Protein AF-A0A1C9W9X0-F1 (afdb_monomer_lite)

Foldseek 3Di:
DPCVVVPPDVPVVVVVLVVVLVCLLVVQLVVQQVVLVVVVVVVPDPDSPSNVVSNVVSNVSSVVVSVVSVVD

Radius of gyration: 18.76 Å; chains: 1; bounding box: 31×16×66 Å

pLDDT: mean 82.99, std 14.61, range [47.56, 96.69]

Organism: NCBI:txid1769779

Secondary structure (DSSP, 8-state):
--STTTTS-HHHHHHHHHHHHHHHHHHHHHHHHHHHHHHHHHS-SS-THHHHHHHHHHHHHHHHHHHHHHH-

Sequence (72 aa):
MRQAERDRPTLLSQTIYLGTLGLVFVLPIVAGAYLGQWIDSQFTGYSTRWTLSFIFVGLVVGGMNVYFLLKE

Structure (mmCIF, N/CA/C/O backbone):
data_AF-A0A1C9W9X0-F1
#
_entry.id   AF-A0A1C9W9X0-F1
#
loop_
_atom_site.group_PDB
_atom_site.id
_atom_site.type_symbol
_atom_site.label_atom_id
_atom_site.label_alt_id
_atom_site.label_comp_id
_atom_site.label_asym_id
_atom_site.label_entity_id
_atom_site.label_seq_id
_atom_site.pdbx_PDB_ins_code
_atom_site.Cartn_x
_atom_site.Cartn_y
_atom_site.Cartn_z
_atom_site.occupancy
_atom_site.B_iso_or_equiv
_atom_site.auth_seq_id
_atom_site.auth_comp_id
_atom_site.auth_asym_id
_atom_site.auth_atom_id
_atom_site.pdbx_PDB_model_num
ATOM 1 N N . MET A 1 1 ? -13.954 -1.549 42.326 1.00 47.56 1 MET A N 1
ATOM 2 C CA . MET A 1 1 ? -13.067 -0.547 41.692 1.00 47.56 1 MET A CA 1
ATOM 3 C C . MET A 1 1 ? -12.168 -1.110 40.572 1.00 47.56 1 MET A C 1
ATOM 5 O O . MET A 1 1 ? -11.196 -0.465 40.234 1.00 47.56 1 MET A O 1
ATOM 9 N N . ARG A 1 2 ? -12.480 -2.257 39.932 1.00 50.66 2 ARG A N 1
ATOM 10 C CA . ARG A 1 2 ? -11.648 -2.825 38.838 1.00 50.66 2 ARG A CA 1
ATOM 11 C C . ARG A 1 2 ? -12.181 -2.582 37.416 1.00 50.66 2 ARG A C 1
ATOM 13 O O . ARG A 1 2 ? -11.549 -2.995 36.456 1.00 50.66 2 ARG A O 1
ATOM 20 N N . GLN A 1 3 ? -13.337 -1.929 37.276 1.00 51.38 3 GLN A N 1
ATOM 21 C CA . GLN A 1 3 ? -13.983 -1.713 35.974 1.00 51.38 3 GLN A CA 1
ATOM 22 C C . GLN A 1 3 ? -13.723 -0.308 35.392 1.00 51.38 3 GLN A C 1
ATOM 24 O O . GLN A 1 3 ? -13.962 -0.099 34.212 1.00 51.38 3 GLN A O 1
ATOM 29 N N . ALA A 1 4 ? -13.220 0.643 36.193 1.00 49.84 4 ALA A N 1
ATOM 3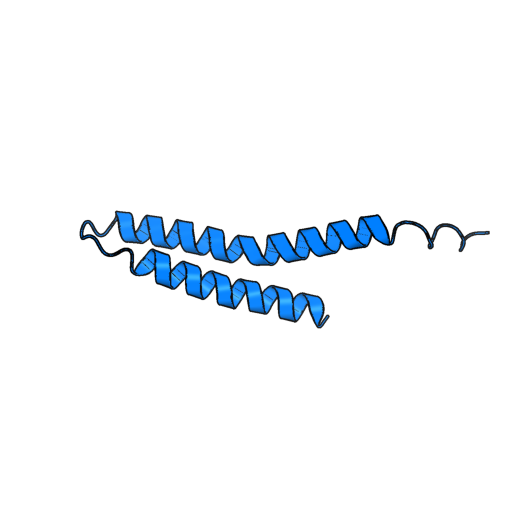0 C CA . ALA A 1 4 ? -13.094 2.055 35.804 1.00 49.84 4 ALA A CA 1
ATOM 31 C C . ALA A 1 4 ? -11.841 2.379 34.959 1.00 49.84 4 ALA A C 1
ATOM 33 O O . ALA A 1 4 ? -11.742 3.469 34.409 1.00 49.84 4 ALA A O 1
ATOM 34 N N . GLU A 1 5 ? -10.906 1.436 34.805 1.00 51.25 5 GLU A N 1
ATOM 35 C CA . GLU A 1 5 ? -9.739 1.568 33.910 1.00 51.25 5 GLU A CA 1
ATOM 36 C C . GLU A 1 5 ? -10.002 1.064 32.484 1.00 51.25 5 GLU A C 1
ATOM 38 O O . GLU A 1 5 ? -9.157 1.216 31.605 1.00 51.25 5 GLU A O 1
ATOM 43 N N . ARG A 1 6 ? -11.186 0.498 32.214 1.00 54.16 6 ARG A N 1
ATOM 44 C CA . ARG A 1 6 ? -11.556 0.018 30.873 1.00 54.16 6 ARG A CA 1
ATOM 45 C C . ARG A 1 6 ? -11.979 1.129 29.904 1.00 54.16 6 ARG A C 1
ATOM 47 O O . ARG A 1 6 ? -12.032 0.874 28.707 1.00 54.16 6 ARG A O 1
ATOM 54 N N . ASP A 1 7 ? -12.196 2.351 30.390 1.00 52.62 7 ASP A N 1
ATOM 55 C CA . ASP A 1 7 ? -12.864 3.417 29.626 1.00 52.62 7 ASP A CA 1
ATOM 56 C C . ASP A 1 7 ? -11.942 4.495 29.028 1.00 52.62 7 ASP A C 1
ATOM 58 O O . ASP A 1 7 ? -12.422 5.503 28.503 1.00 52.62 7 ASP A O 1
ATOM 62 N N . ARG A 1 8 ? -10.613 4.317 29.037 1.00 56.31 8 ARG A N 1
ATOM 63 C CA . ARG A 1 8 ? -9.690 5.268 28.380 1.00 56.31 8 ARG A CA 1
ATOM 64 C C . ARG A 1 8 ? -8.509 4.593 27.658 1.00 56.31 8 ARG A C 1
ATOM 66 O O . ARG A 1 8 ? -7.360 4.810 28.032 1.00 56.31 8 ARG A O 1
ATOM 73 N N . PRO A 1 9 ? -8.773 3.856 26.559 1.00 55.59 9 PRO A N 1
ATOM 74 C CA . PRO A 1 9 ? -7.888 3.971 25.394 1.00 55.59 9 PRO A CA 1
ATOM 75 C C . PRO A 1 9 ? -8.637 3.961 24.047 1.00 55.59 9 PRO A C 1
ATOM 77 O O . PRO A 1 9 ? -8.063 3.561 23.037 1.00 55.59 9 PRO A O 1
ATOM 80 N N . THR A 1 10 ? -9.905 4.377 23.988 1.00 62.28 10 THR A N 1
ATOM 81 C CA . THR A 1 10 ? -10.708 4.320 22.748 1.00 62.28 10 THR A CA 1
ATOM 82 C C . THR A 1 10 ? -10.106 5.133 21.605 1.00 62.28 10 THR A C 1
ATOM 84 O O . THR A 1 10 ? -10.003 4.618 20.499 1.00 62.28 10 THR A O 1
ATOM 87 N N . LEU A 1 11 ? -9.616 6.348 21.868 1.00 64.75 11 LEU A N 1
ATOM 88 C CA . LEU A 1 11 ? -9.019 7.193 20.824 1.00 64.75 11 LEU A CA 1
ATOM 89 C C . LEU A 1 11 ? -7.687 6.636 20.306 1.00 64.75 11 LEU A C 1
ATOM 91 O O . LEU A 1 11 ? -7.458 6.591 19.105 1.00 64.75 11 LEU A O 1
ATOM 95 N N . LEU A 1 12 ? -6.813 6.177 21.204 1.00 73.31 12 LEU A N 1
ATOM 96 C CA . LEU A 1 12 ? -5.492 5.659 20.833 1.00 73.31 12 LEU A CA 1
ATOM 97 C C . LEU A 1 12 ? -5.607 4.299 20.129 1.00 73.31 12 LEU A C 1
ATOM 99 O O . LEU A 1 12 ? -4.933 4.067 19.129 1.00 73.31 12 LEU A O 1
ATOM 103 N N . SER A 1 13 ? -6.524 3.443 20.590 1.00 73.06 13 SER A N 1
ATOM 104 C CA . SER A 1 13 ? -6.836 2.167 19.934 1.00 73.06 13 SER A CA 1
ATOM 105 C C . SER A 1 13 ? -7.479 2.377 18.562 1.00 73.06 13 SER A C 1
ATOM 107 O O . SER A 1 13 ? -7.146 1.656 17.629 1.00 73.06 13 SER A O 1
ATOM 109 N N . GLN A 1 14 ? -8.338 3.391 18.399 1.00 74.94 14 GLN A N 1
ATOM 110 C CA . GLN A 1 14 ? -8.895 3.768 17.094 1.00 74.94 14 GLN A CA 1
ATOM 111 C C . GLN A 1 14 ? -7.818 4.277 16.133 1.00 74.94 14 GLN A C 1
ATOM 113 O O . GLN A 1 14 ? -7.812 3.880 14.970 1.00 74.94 14 GLN A O 1
ATOM 118 N N . THR A 1 15 ? -6.877 5.099 16.607 1.00 80.56 15 THR A N 1
ATOM 119 C CA . THR A 1 15 ? -5.748 5.562 15.785 1.00 80.56 15 THR A CA 1
ATOM 120 C C . THR A 1 15 ? -4.863 4.400 15.344 1.00 80.56 15 THR A C 1
ATOM 122 O O . THR A 1 15 ? -4.486 4.334 14.176 1.00 80.56 15 THR A O 1
ATOM 125 N N . ILE A 1 16 ? -4.557 3.464 16.249 1.00 84.62 16 ILE A N 1
ATOM 126 C CA . ILE A 1 16 ? -3.781 2.262 15.914 1.00 84.62 16 ILE A CA 1
ATOM 127 C C . ILE A 1 16 ? -4.537 1.415 14.891 1.00 84.62 16 ILE A C 1
ATOM 129 O O . ILE A 1 16 ? -3.953 1.040 13.882 1.00 84.62 16 ILE A O 1
ATOM 133 N N . TYR A 1 17 ? -5.831 1.173 15.100 1.00 86.19 17 TYR A N 1
ATOM 134 C CA . TYR A 1 17 ? -6.654 0.383 14.186 1.00 86.19 17 TYR A CA 1
ATOM 135 C C . TYR A 1 17 ? -6.722 1.005 12.783 1.00 86.19 17 TYR A C 1
ATOM 137 O O . TYR A 1 17 ? -6.526 0.314 11.784 1.00 86.19 17 TYR A O 1
ATOM 145 N N . LEU A 1 18 ? -6.897 2.327 12.697 1.00 86.69 18 LEU A N 1
ATOM 146 C CA . LEU A 1 18 ? -6.868 3.050 11.427 1.00 86.69 18 LEU A CA 1
ATOM 147 C C . LEU A 1 18 ? -5.479 3.000 10.765 1.00 86.69 18 LEU A C 1
ATOM 149 O O . LEU A 1 18 ? -5.377 2.842 9.549 1.00 86.69 18 LEU A O 1
ATOM 153 N N . GLY A 1 19 ? -4.408 3.082 11.558 1.00 90.56 19 GLY A N 1
ATOM 154 C CA . GLY A 1 19 ? -3.034 2.913 11.084 1.00 90.56 19 GLY A CA 1
ATOM 155 C C . GLY A 1 19 ? -2.770 1.509 10.534 1.00 90.56 19 GLY A C 1
ATOM 156 O O . GLY A 1 19 ? -2.179 1.369 9.464 1.00 90.56 19 GLY A O 1
ATOM 157 N N . THR A 1 20 ? -3.256 0.469 11.214 1.00 90.81 20 THR A N 1
ATOM 158 C CA . THR A 1 20 ? -3.170 -0.922 10.751 1.00 90.81 20 THR A CA 1
ATOM 159 C C . THR A 1 20 ? -3.956 -1.123 9.459 1.00 90.81 20 THR A C 1
ATOM 161 O O . THR A 1 20 ? -3.412 -1.695 8.518 1.00 90.81 20 THR A O 1
ATOM 164 N N . LEU A 1 21 ? -5.182 -0.596 9.364 1.00 90.88 21 LEU A N 1
ATOM 165 C CA . LEU A 1 21 ? -5.979 -0.617 8.131 1.00 90.88 21 LEU A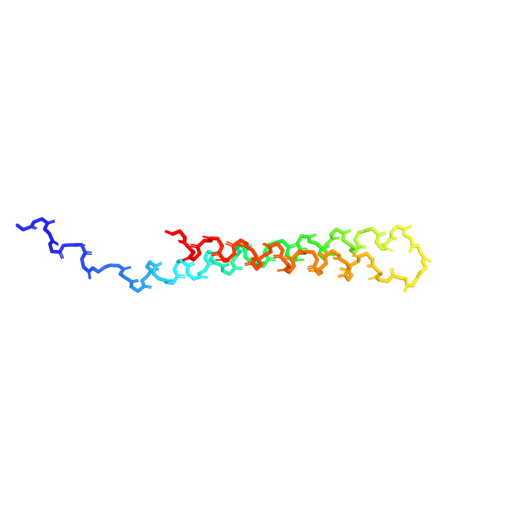 CA 1
ATOM 166 C C . LEU A 1 21 ? -5.228 0.024 6.958 1.00 90.88 21 LEU A C 1
ATOM 168 O O . LEU A 1 21 ? -5.135 -0.567 5.882 1.00 90.88 21 LEU A O 1
ATOM 172 N N . GLY A 1 22 ? -4.645 1.207 7.175 1.00 91.94 22 GLY A N 1
ATOM 173 C CA . GLY A 1 22 ? -3.845 1.898 6.166 1.00 91.94 22 GLY A CA 1
ATOM 174 C C . GLY A 1 22 ? -2.612 1.100 5.738 1.00 91.94 22 GLY A C 1
ATOM 175 O O . GLY A 1 22 ? -2.342 0.977 4.547 1.00 91.94 22 GLY A O 1
ATOM 176 N N . LEU A 1 23 ? -1.885 0.500 6.684 1.00 94.06 23 LEU A N 1
ATOM 177 C CA . LEU A 1 23 ? -0.714 -0.328 6.379 1.00 94.06 23 LEU A CA 1
ATOM 178 C C . LEU A 1 23 ? -1.083 -1.577 5.576 1.00 94.06 23 LEU A C 1
ATOM 180 O O . LEU A 1 23 ? -0.452 -1.863 4.560 1.00 94.06 23 LEU A O 1
ATOM 184 N N . VAL A 1 24 ? -2.123 -2.294 5.999 1.00 93.25 24 VAL A N 1
ATOM 185 C CA . VAL A 1 24 ? -2.614 -3.504 5.326 1.00 93.25 24 VAL A CA 1
ATOM 186 C C . VAL A 1 24 ? -3.112 -3.198 3.907 1.00 93.25 24 VAL A C 1
ATOM 188 O O . VAL A 1 24 ? -2.975 -4.034 3.013 1.00 93.25 24 VAL A O 1
ATOM 191 N N . PHE A 1 25 ? -3.631 -1.990 3.675 1.00 93.75 25 PHE A N 1
ATOM 192 C CA . PHE A 1 25 ? -4.013 -1.506 2.350 1.00 93.75 25 PHE A CA 1
ATOM 193 C C . PHE A 1 25 ? -2.810 -1.135 1.472 1.00 93.75 25 PHE A C 1
ATOM 195 O O . PHE A 1 25 ? -2.732 -1.546 0.316 1.00 93.75 25 PHE A O 1
ATOM 202 N N . VAL A 1 26 ? -1.869 -0.350 2.004 1.00 95.44 26 VAL A N 1
ATOM 203 C CA . VAL A 1 26 ? -0.760 0.230 1.227 1.00 95.44 26 VAL A CA 1
ATOM 204 C C . VAL A 1 26 ? 0.320 -0.804 0.905 1.00 95.44 26 VAL A C 1
ATOM 206 O O . VAL A 1 26 ? 0.887 -0.768 -0.187 1.00 95.44 26 VAL A O 1
ATOM 209 N N . LEU A 1 27 ? 0.592 -1.748 1.811 1.00 95.75 27 LEU A N 1
ATOM 210 C CA . LEU A 1 27 ? 1.612 -2.784 1.619 1.00 95.75 27 LEU A CA 1
ATOM 211 C C . LEU A 1 27 ? 1.486 -3.556 0.292 1.00 95.75 27 LEU A C 1
ATOM 213 O O . LEU A 1 27 ? 2.468 -3.582 -0.451 1.00 95.75 27 LEU A O 1
ATOM 217 N N . PRO A 1 28 ? 0.333 -4.156 -0.065 1.00 93.00 28 PRO A N 1
ATOM 218 C CA . PRO A 1 28 ? 0.197 -4.888 -1.324 1.00 93.00 28 PRO A CA 1
ATOM 219 C C . PRO A 1 28 ? 0.330 -3.990 -2.562 1.00 93.00 28 PRO A C 1
ATOM 221 O O . PRO A 1 28 ? 0.827 -4.449 -3.589 1.00 93.00 28 PRO A O 1
ATOM 224 N N . ILE A 1 29 ? -0.046 -2.709 -2.473 1.00 95.81 29 ILE A N 1
ATOM 225 C CA . ILE A 1 29 ? 0.110 -1.740 -3.569 1.00 95.81 29 ILE A CA 1
ATOM 226 C C . ILE A 1 29 ? 1.592 -1.446 -3.812 1.00 95.81 29 ILE A C 1
ATOM 228 O O . ILE A 1 29 ? 2.059 -1.527 -4.947 1.00 95.81 29 ILE A O 1
ATOM 232 N N . VAL A 1 30 ? 2.342 -1.136 -2.750 1.00 95.81 30 VAL A N 1
ATOM 233 C CA . VAL A 1 30 ? 3.781 -0.835 -2.838 1.00 95.81 30 VAL A CA 1
ATOM 234 C C . VAL A 1 30 ? 4.570 -2.073 -3.258 1.00 95.81 30 VAL A C 1
ATOM 236 O O . VAL A 1 30 ? 5.439 -1.977 -4.123 1.00 95.81 30 VAL A O 1
ATOM 239 N N . ALA A 1 31 ? 4.237 -3.242 -2.705 1.00 94.75 31 ALA A N 1
ATOM 240 C CA . ALA A 1 31 ? 4.835 -4.509 -3.112 1.00 94.75 31 ALA A CA 1
ATOM 241 C C . ALA A 1 31 ? 4.578 -4.797 -4.599 1.00 94.75 31 ALA A C 1
ATOM 243 O O . ALA A 1 31 ? 5.508 -5.133 -5.328 1.00 94.75 31 ALA A O 1
ATOM 244 N N . GLY A 1 32 ? 3.342 -4.597 -5.070 1.00 94.50 32 GLY A N 1
ATOM 245 C CA . GLY A 1 32 ? 2.992 -4.733 -6.481 1.00 94.50 32 GLY A CA 1
ATOM 246 C C . GLY A 1 32 ? 3.762 -3.758 -7.374 1.00 94.50 32 GLY A C 1
ATOM 247 O O . GLY A 1 32 ? 4.345 -4.170 -8.374 1.00 94.50 32 GLY A O 1
ATOM 248 N N . ALA A 1 33 ? 3.833 -2.482 -6.994 1.00 94.44 33 ALA A N 1
ATOM 249 C CA . ALA A 1 33 ? 4.589 -1.473 -7.733 1.00 94.44 33 ALA A CA 1
ATOM 250 C C . ALA A 1 33 ? 6.075 -1.841 -7.854 1.00 94.44 33 ALA A C 1
ATOM 252 O O . ALA A 1 33 ? 6.630 -1.784 -8.948 1.00 94.44 33 ALA A O 1
ATOM 253 N N . TYR A 1 34 ? 6.701 -2.265 -6.753 1.00 94.38 34 TYR A N 1
ATOM 254 C CA . TYR A 1 34 ? 8.113 -2.646 -6.737 1.00 94.38 34 TYR A CA 1
ATOM 255 C C . TYR A 1 34 ? 8.387 -3.876 -7.609 1.00 94.38 34 TYR A C 1
ATOM 257 O O . TYR A 1 34 ? 9.313 -3.869 -8.420 1.00 94.38 34 TYR A O 1
ATOM 265 N N . LEU A 1 35 ? 7.551 -4.914 -7.495 1.00 92.38 35 LEU A N 1
ATOM 266 C CA . LEU A 1 35 ? 7.661 -6.121 -8.317 1.00 92.38 35 LEU A CA 1
ATOM 267 C C . LEU A 1 35 ? 7.442 -5.822 -9.801 1.00 92.38 35 LEU A C 1
ATOM 269 O O . LEU A 1 35 ? 8.195 -6.299 -10.647 1.00 92.38 35 LEU A O 1
ATOM 273 N N . GLY A 1 36 ? 6.438 -5.008 -10.121 1.00 90.94 36 GLY A N 1
ATOM 274 C CA . GLY A 1 36 ? 6.152 -4.623 -11.493 1.00 90.94 36 GLY A CA 1
ATOM 275 C C . GLY A 1 36 ? 7.251 -3.753 -12.097 1.00 90.94 36 GLY A C 1
ATOM 276 O O . GLY A 1 36 ? 7.642 -4.002 -13.233 1.00 90.94 36 GLY A O 1
ATOM 277 N N . GLN A 1 37 ? 7.824 -2.826 -11.324 1.00 90.06 37 GLN A N 1
ATOM 278 C CA . GLN A 1 37 ? 8.965 -2.021 -11.762 1.00 90.06 37 GLN A CA 1
ATOM 279 C C . GLN A 1 37 ? 10.203 -2.891 -11.989 1.00 90.06 37 GLN A C 1
ATOM 281 O O . GLN A 1 37 ? 10.924 -2.696 -12.968 1.00 90.06 37 GLN A O 1
ATOM 286 N N . TRP A 1 38 ? 10.454 -3.861 -11.105 1.00 90.38 38 TRP A N 1
ATOM 287 C CA . TRP A 1 38 ? 11.548 -4.809 -11.275 1.00 90.38 38 TRP A CA 1
ATOM 288 C C . TRP A 1 38 ? 11.377 -5.618 -12.563 1.00 90.38 38 TRP A C 1
ATOM 290 O O . TRP A 1 38 ? 12.314 -5.683 -13.354 1.00 90.38 38 TRP A O 1
ATOM 300 N N . ILE A 1 39 ? 10.180 -6.142 -12.837 1.00 86.81 39 ILE A N 1
ATOM 301 C CA . ILE A 1 39 ? 9.891 -6.894 -14.067 1.00 86.81 39 ILE A CA 1
ATOM 302 C C . ILE A 1 39 ? 10.022 -5.999 -15.302 1.00 86.81 39 ILE A C 1
ATOM 304 O O . ILE A 1 39 ? 10.725 -6.364 -16.241 1.00 86.81 39 ILE A O 1
ATOM 308 N N . ASP A 1 40 ? 9.420 -4.808 -15.288 1.00 86.50 40 ASP A N 1
ATOM 309 C CA . ASP A 1 40 ? 9.511 -3.854 -16.397 1.00 86.50 40 ASP A CA 1
ATOM 310 C C . ASP A 1 40 ? 10.971 -3.438 -16.670 1.00 86.50 40 ASP A C 1
ATOM 312 O O . ASP A 1 40 ? 11.336 -3.214 -17.820 1.00 86.50 40 ASP A O 1
ATOM 316 N N . SER A 1 41 ? 11.842 -3.405 -15.651 1.00 85.38 41 SER A N 1
ATOM 317 C CA . SER A 1 41 ? 13.274 -3.112 -15.833 1.00 85.38 41 SER A CA 1
ATOM 318 C C . SER A 1 41 ? 14.043 -4.201 -16.592 1.00 85.38 41 SER A C 1
ATOM 320 O O . SER A 1 41 ? 15.054 -3.902 -17.226 1.00 85.38 41 SER A O 1
ATOM 322 N N . GLN A 1 42 ? 13.579 -5.456 -16.540 1.00 84.62 42 GLN A N 1
ATOM 323 C CA . GLN A 1 42 ? 14.212 -6.580 -17.241 1.00 84.62 42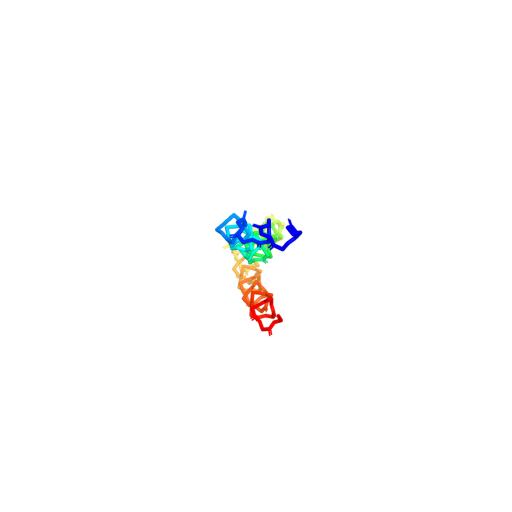 GLN A CA 1
ATOM 324 C C . GLN A 1 42 ? 13.831 -6.623 -18.728 1.00 84.62 42 GLN A C 1
ATOM 326 O O . GLN A 1 42 ? 14.581 -7.156 -19.545 1.00 84.62 42 GLN A O 1
ATOM 331 N N . PHE A 1 43 ? 12.688 -6.040 -19.099 1.00 76.62 43 PHE A N 1
ATOM 332 C CA . PHE A 1 43 ? 12.219 -5.950 -20.479 1.00 76.62 43 PHE A CA 1
ATOM 333 C C . PHE A 1 43 ? 12.439 -4.520 -20.995 1.00 76.62 43 PHE A C 1
ATOM 335 O O . PHE A 1 43 ? 11.583 -3.652 -20.853 1.00 76.62 43 PHE A O 1
ATOM 342 N N . THR A 1 44 ? 13.601 -4.265 -21.606 1.00 65.44 44 THR A N 1
ATOM 343 C CA . THR A 1 44 ? 14.101 -2.951 -22.073 1.00 65.44 44 THR A CA 1
ATOM 344 C C . THR A 1 44 ? 13.339 -2.341 -23.267 1.00 65.44 44 THR A C 1
ATOM 346 O O . THR A 1 44 ? 13.929 -1.842 -24.223 1.00 65.44 44 THR A O 1
ATOM 349 N N . GLY A 1 45 ? 12.007 -2.322 -23.217 1.00 65.75 45 GLY A N 1
ATOM 350 C CA . GLY A 1 45 ? 11.149 -1.746 -24.249 1.00 65.75 45 GLY A CA 1
ATOM 351 C C . GLY A 1 45 ? 9.909 -1.074 -23.671 1.00 65.75 45 GLY A C 1
ATOM 352 O O . GLY A 1 45 ? 8.852 -1.690 -23.686 1.00 65.75 45 GLY A O 1
ATOM 353 N N . TYR A 1 46 ? 10.051 0.172 -23.190 1.00 62.72 46 TYR A N 1
ATOM 354 C CA . TYR A 1 46 ? 9.029 1.215 -22.909 1.00 62.72 46 TYR A CA 1
ATOM 355 C C . TYR A 1 46 ? 7.659 0.818 -22.303 1.00 62.72 46 TYR A C 1
ATOM 357 O O . TYR A 1 46 ? 6.762 1.652 -22.207 1.00 62.72 46 TYR A O 1
ATOM 365 N N . SER A 1 47 ? 7.454 -0.424 -21.879 1.00 73.88 47 SER A N 1
ATOM 366 C CA . SER A 1 47 ? 6.160 -0.932 -21.445 1.00 73.88 47 SER A CA 1
ATOM 367 C C . SER A 1 47 ? 6.137 -1.009 -19.935 1.00 73.88 47 SER A C 1
ATOM 369 O O . SER A 1 47 ? 6.552 -2.007 -19.373 1.00 73.88 47 SER A O 1
ATOM 371 N N . THR A 1 48 ? 5.552 -0.007 -19.286 1.00 79.38 48 THR A N 1
ATOM 372 C CA . THR A 1 48 ? 5.221 -0.022 -17.846 1.00 79.38 48 THR A CA 1
ATOM 373 C C . THR A 1 48 ? 4.001 -0.918 -17.543 1.00 79.38 48 THR A C 1
ATOM 375 O O . THR A 1 48 ? 3.214 -0.666 -16.628 1.00 79.38 48 THR A O 1
ATOM 378 N N . ARG A 1 49 ? 3.757 -1.935 -18.385 1.00 86.12 49 ARG A N 1
ATOM 379 C CA . ARG A 1 49 ? 2.532 -2.750 -18.357 1.00 86.12 49 ARG A CA 1
ATOM 380 C C . ARG A 1 49 ? 2.470 -3.604 -17.098 1.00 86.12 49 ARG A C 1
ATOM 382 O O . ARG A 1 49 ? 1.379 -3.764 -16.544 1.00 86.12 49 ARG A O 1
ATOM 389 N N . TRP A 1 50 ? 3.605 -4.127 -16.637 1.00 86.12 50 TRP A N 1
ATOM 390 C CA . TRP A 1 50 ? 3.626 -4.961 -15.443 1.00 86.12 50 TRP A CA 1
ATOM 391 C C . TRP A 1 50 ? 3.450 -4.118 -14.189 1.00 86.12 50 TRP A C 1
ATOM 393 O O . TRP A 1 50 ? 2.616 -4.471 -13.362 1.00 86.12 50 TRP A O 1
ATOM 403 N N . THR A 1 51 ? 4.109 -2.962 -14.084 1.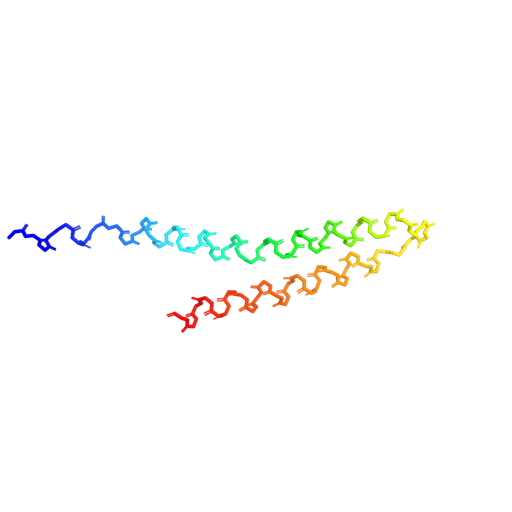00 89.75 51 THR A N 1
ATOM 404 C CA . THR A 1 51 ? 3.910 -2.023 -12.964 1.00 89.75 51 THR A CA 1
ATOM 405 C C . THR A 1 51 ? 2.443 -1.633 -12.804 1.00 89.75 51 THR A C 1
ATOM 407 O O . THR A 1 51 ? 1.893 -1.765 -11.713 1.00 89.75 51 THR A O 1
ATOM 410 N N . LEU A 1 52 ? 1.769 -1.231 -13.887 1.00 91.25 52 LEU A N 1
ATOM 411 C CA . LEU A 1 52 ? 0.341 -0.889 -13.851 1.00 91.25 52 LEU A CA 1
ATOM 412 C C . LEU A 1 52 ? -0.537 -2.076 -13.433 1.00 91.25 52 LEU A C 1
ATOM 414 O O . LEU A 1 52 ? -1.423 -1.918 -12.594 1.00 91.25 52 LEU A O 1
ATOM 418 N N . SER A 1 53 ? -0.271 -3.266 -13.976 1.00 92.38 53 SER A N 1
ATOM 419 C CA . SER A 1 53 ? -1.039 -4.474 -13.652 1.00 92.38 53 SER A CA 1
ATOM 420 C C . SER A 1 53 ? -0.867 -4.874 -12.186 1.00 92.38 53 SER A C 1
ATOM 422 O O . SER A 1 53 ? -1.850 -5.143 -11.500 1.00 92.38 53 SER A O 1
ATOM 424 N N . PHE A 1 54 ? 0.364 -4.859 -11.672 1.00 92.62 54 PHE A N 1
ATOM 425 C CA . PHE A 1 54 ? 0.643 -5.218 -10.285 1.00 92.62 54 PHE A CA 1
ATOM 426 C C . PHE A 1 54 ? 0.150 -4.172 -9.283 1.00 92.62 54 PHE A C 1
ATOM 428 O O . PHE A 1 54 ? -0.309 -4.555 -8.210 1.00 92.62 54 PHE A O 1
ATOM 435 N N . ILE A 1 55 ? 0.166 -2.880 -9.625 1.00 93.31 55 ILE A N 1
ATOM 436 C CA . ILE A 1 55 ? -0.491 -1.842 -8.814 1.00 93.31 55 ILE A CA 1
ATOM 437 C C . ILE A 1 55 ? -1.997 -2.096 -8.752 1.00 93.31 55 ILE A C 1
ATOM 439 O O . ILE A 1 55 ? -2.580 -2.023 -7.673 1.00 93.31 55 ILE A O 1
ATOM 443 N N . PHE A 1 56 ? -2.629 -2.427 -9.881 1.00 95.38 56 PHE A N 1
ATOM 444 C CA . PHE A 1 56 ? -4.064 -2.704 -9.918 1.00 95.38 56 PHE A CA 1
ATOM 445 C C . PHE A 1 56 ? -4.427 -3.940 -9.084 1.00 95.38 56 PHE A C 1
ATOM 447 O O . PHE A 1 56 ? -5.360 -3.899 -8.285 1.00 95.38 56 PHE A O 1
ATOM 454 N N . VAL A 1 57 ? -3.646 -5.018 -9.198 1.00 96.06 57 VAL A N 1
ATOM 455 C CA . VAL A 1 57 ? -3.793 -6.207 -8.344 1.00 96.06 57 VAL A CA 1
ATOM 456 C C . VAL A 1 57 ? -3.592 -5.842 -6.873 1.00 96.06 57 VAL A C 1
ATOM 458 O O . VAL A 1 57 ? -4.417 -6.210 -6.038 1.00 96.06 57 VAL A O 1
ATOM 461 N N . GLY A 1 58 ? -2.547 -5.077 -6.551 1.00 94.56 58 GLY A N 1
ATOM 462 C CA . GLY A 1 58 ? -2.273 -4.606 -5.195 1.00 94.56 58 GLY A CA 1
ATOM 463 C C . GLY A 1 58 ? -3.413 -3.766 -4.616 1.00 94.56 58 GLY A C 1
ATOM 464 O O . GLY A 1 58 ? -3.751 -3.927 -3.447 1.00 94.56 58 GLY A O 1
ATOM 465 N N . LEU A 1 59 ? -4.060 -2.936 -5.439 1.00 95.88 59 LEU A N 1
ATOM 466 C CA . LEU A 1 59 ? -5.223 -2.134 -5.059 1.00 95.88 59 LEU A CA 1
ATOM 467 C C . LEU A 1 59 ? -6.433 -3.014 -4.725 1.00 95.88 59 LEU A C 1
ATOM 469 O O . LEU A 1 59 ? -7.070 -2.812 -3.692 1.00 95.88 59 LEU A O 1
ATOM 473 N N . VAL A 1 60 ? -6.738 -4.001 -5.573 1.00 96.69 60 VAL A N 1
ATOM 474 C CA . VAL A 1 60 ? -7.851 -4.938 -5.346 1.00 96.69 60 VAL A CA 1
ATOM 475 C C . VAL A 1 60 ? -7.604 -5.769 -4.087 1.00 96.69 60 VAL A C 1
ATOM 477 O O . VAL A 1 60 ? -8.484 -5.870 -3.236 1.00 96.69 60 VAL A O 1
ATOM 480 N N . V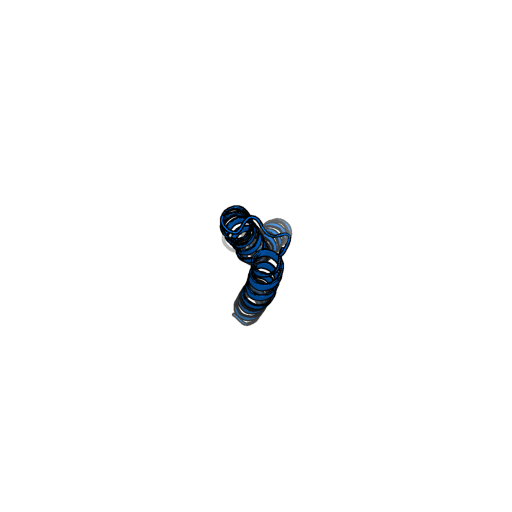AL A 1 61 ? -6.396 -6.314 -3.923 1.00 95.75 61 VAL A N 1
ATOM 481 C CA . VAL A 1 61 ? -6.013 -7.103 -2.741 1.00 95.75 61 VAL A CA 1
ATOM 482 C C . VAL A 1 61 ? -6.032 -6.254 -1.470 1.00 95.75 61 VAL A C 1
ATOM 484 O O . VAL A 1 61 ? -6.597 -6.680 -0.465 1.00 95.75 61 VAL A O 1
ATOM 487 N N . GLY A 1 62 ? -5.477 -5.040 -1.510 1.00 93.81 62 GLY A N 1
ATOM 488 C CA . GLY A 1 62 ? -5.523 -4.102 -0.390 1.00 93.81 62 GLY A CA 1
ATOM 489 C C . GLY A 1 62 ? -6.958 -3.757 0.004 1.00 93.81 62 GLY A C 1
ATOM 490 O O . GLY A 1 62 ? -7.302 -3.807 1.184 1.00 93.81 62 GLY A O 1
ATOM 491 N N . GLY A 1 63 ? -7.817 -3.465 -0.978 1.00 93.94 63 GLY A N 1
ATOM 492 C CA . GLY A 1 63 ? -9.236 -3.188 -0.750 1.00 93.94 63 GLY A CA 1
ATOM 493 C C . GLY A 1 63 ? -9.982 -4.377 -0.144 1.00 93.94 63 GLY A C 1
ATOM 494 O O . GLY A 1 63 ? -10.749 -4.197 0.800 1.00 93.94 63 GLY A O 1
ATOM 495 N N . MET A 1 64 ? -9.714 -5.598 -0.622 1.00 95.19 64 MET A N 1
ATOM 496 C CA . MET A 1 64 ? -10.269 -6.818 -0.027 1.00 95.19 64 MET A CA 1
ATOM 497 C C . MET A 1 64 ? -9.809 -7.006 1.418 1.00 95.19 64 MET A C 1
ATOM 499 O O . MET A 1 64 ? -10.641 -7.296 2.271 1.00 95.19 64 MET A O 1
ATOM 503 N N . ASN A 1 65 ? -8.523 -6.804 1.721 1.00 92.44 65 ASN A N 1
ATOM 504 C CA . ASN A 1 65 ? -8.024 -6.928 3.091 1.00 92.44 65 ASN A CA 1
ATOM 505 C C . ASN A 1 65 ? -8.699 -5.934 4.041 1.00 92.44 65 ASN A C 1
ATOM 507 O O . ASN A 1 65 ? -9.113 -6.319 5.129 1.00 92.44 65 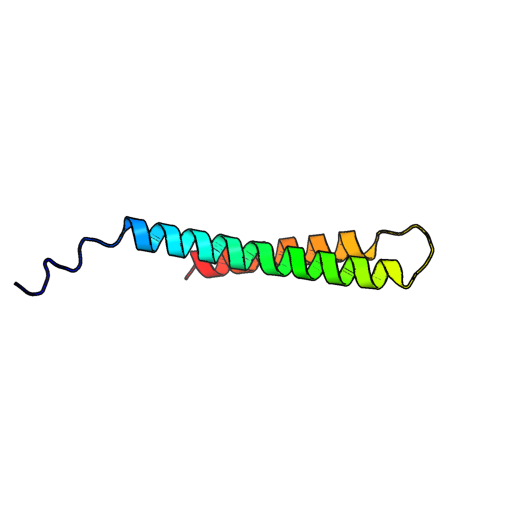ASN A O 1
ATOM 511 N N . VAL A 1 66 ? -8.851 -4.673 3.624 1.00 91.75 66 VAL A N 1
ATOM 512 C CA . VAL A 1 66 ? -9.576 -3.660 4.407 1.00 91.75 66 VAL A CA 1
ATOM 513 C C . VAL A 1 66 ? -11.034 -4.062 4.604 1.00 91.75 66 VAL A C 1
ATOM 515 O O . VAL A 1 66 ? -11.547 -3.971 5.715 1.00 91.75 66 VAL A O 1
ATOM 518 N N . TYR A 1 67 ? -11.697 -4.535 3.547 1.00 92.31 67 TYR A N 1
ATOM 519 C CA . TYR A 1 67 ? -13.086 -4.979 3.626 1.00 92.31 67 TYR A CA 1
ATOM 520 C C . TYR A 1 67 ? -13.264 -6.148 4.601 1.00 92.31 67 TYR A C 1
ATOM 522 O O . TYR A 1 67 ? -14.170 -6.112 5.429 1.00 92.31 67 TYR A O 1
ATOM 530 N N . PHE A 1 68 ? -12.398 -7.163 4.533 1.00 91.19 68 PHE A N 1
ATOM 531 C CA . PHE A 1 68 ? -12.438 -8.288 5.466 1.00 91.19 68 PHE A CA 1
ATOM 532 C C . PHE A 1 68 ? -12.160 -7.841 6.901 1.00 91.19 68 PHE A C 1
ATOM 534 O O . PHE A 1 68 ? -12.912 -8.221 7.789 1.00 91.19 68 PHE A O 1
ATOM 541 N N . LEU A 1 69 ? -11.165 -6.973 7.116 1.00 88.06 69 LEU A N 1
ATOM 542 C CA . LEU A 1 69 ? -10.812 -6.491 8.453 1.00 88.06 69 LEU A CA 1
ATOM 543 C C . LEU A 1 69 ? -11.901 -5.614 9.091 1.00 88.06 69 LEU A C 1
ATOM 545 O O . LEU A 1 69 ? -11.994 -5.572 10.309 1.00 88.06 69 LEU A O 1
ATOM 549 N N . LEU A 1 70 ? -12.696 -4.900 8.285 1.00 87.56 70 LEU A N 1
ATOM 550 C CA . LEU A 1 70 ? -13.849 -4.123 8.759 1.00 87.56 70 LEU A CA 1
ATOM 551 C C . LEU A 1 70 ? -15.101 -4.977 8.983 1.00 87.56 70 LEU A C 1
ATOM 553 O O . LEU A 1 70 ? -15.998 -4.568 9.718 1.00 87.56 70 LEU A O 1
ATOM 557 N N . LYS A 1 71 ? -15.214 -6.103 8.272 1.00 87.88 71 LYS A N 1
ATOM 558 C CA . LYS A 1 71 ? -16.338 -7.036 8.403 1.00 87.88 71 LYS A CA 1
ATOM 559 C C . LYS A 1 71 ? -16.223 -7.890 9.670 1.00 87.88 71 LYS A C 1
ATOM 561 O O . LYS A 1 71 ? -17.251 -8.354 10.163 1.00 87.88 71 LYS A O 1
ATOM 566 N N . GLU A 1 72 ? -15.001 -8.130 10.125 1.00 69.25 72 GLU A N 1
ATOM 567 C CA . GLU A 1 72 ? -14.657 -8.903 11.321 1.00 69.25 72 GLU A CA 1
ATOM 568 C C . GLU A 1 72 ? -14.649 -8.037 12.587 1.00 69.25 72 GLU A C 1
ATOM 570 O O . GLU A 1 72 ? -15.231 -8.493 13.598 1.00 69.25 72 GLU A O 1
#

InterPro domains:
  IPR032820 Putative F0F1-ATPase subunit, Ca2+/Mg2+ transporter [PF09527] (17-67)